Protein AF-A0A256WJ61-F1 (afdb_monomer_lite)

Sequence (109 aa):
MKLKMIKCKCCGTDMPELRLTKYGYNFCVTCSENGKGEGMKHGIPVLMGEGDHTWVETVIMNDDQYRAYQHNEKAFKNMDKTGKAEMLNMDKEDRNLIGPLTIKDEDGK

Secondary structure (DSSP, 8-state):
-PPPEEE-TTT--EEETHHHHTT---S-HHHHHTT-SS--EEEEEEEEEETTEEEEEEEEEEHHHHHHHHHHHHHHHTS-GGG-TT---TT-----TTSSPPPPPTT--

Structure (mmCIF, N/CA/C/O backbone):
data_AF-A0A256WJ61-F1
#
_entry.id   AF-A0A256WJ61-F1
#
loop_
_atom_site.group_PDB
_atom_site.id
_atom_site.type_symbol
_atom_site.label_atom_id
_atom_site.label_alt_id
_atom_site.label_comp_id
_atom_site.label_asym_id
_atom_site.label_entity_id
_atom_site.label_seq_id
_atom_site.pdbx_PDB_ins_code
_atom_site.Cartn_x
_atom_site.Cartn_y
_atom_site.Cartn_z
_atom_site.occupancy
_atom_site.B_iso_or_equiv
_atom_site.auth_seq_id
_atom_site.auth_comp_id
_atom_site.auth_asym_id
_atom_site.auth_atom_id
_atom_site.pdbx_PDB_model_num
ATOM 1 N N . MET A 1 1 ? -17.566 -1.312 31.574 1.00 62.06 1 MET A N 1
ATOM 2 C CA . MET A 1 1 ? -18.096 -0.275 30.657 1.00 62.06 1 MET A CA 1
ATOM 3 C C . MET A 1 1 ? -18.968 -0.971 29.613 1.00 62.06 1 MET A C 1
ATOM 5 O O . MET A 1 1 ? -18.502 -1.955 29.055 1.00 62.06 1 MET A O 1
ATOM 9 N N . LYS A 1 2 ? -20.226 -0.555 29.396 1.00 78.25 2 LYS A N 1
ATOM 10 C CA . LYS A 1 2 ? -21.097 -1.122 28.344 1.00 78.25 2 LYS A CA 1
ATOM 11 C C . LYS A 1 2 ? -20.975 -0.258 27.089 1.00 78.25 2 LYS A C 1
ATOM 13 O O . LYS A 1 2 ? -21.237 0.938 27.155 1.00 78.25 2 LYS A O 1
ATOM 18 N N . LEU A 1 3 ? -20.542 -0.850 25.978 1.00 83.94 3 LEU A N 1
ATOM 19 C CA . LEU A 1 3 ? -20.427 -0.166 24.690 1.00 83.94 3 LEU A CA 1
ATOM 20 C C . LEU A 1 3 ? -21.761 -0.239 23.945 1.00 83.94 3 LEU A C 1
ATOM 22 O O . LEU A 1 3 ? -22.380 -1.302 23.897 1.00 83.94 3 LEU A O 1
ATOM 26 N N . LYS A 1 4 ? -22.196 0.879 23.357 1.00 90.88 4 LYS A N 1
ATOM 27 C CA . LYS A 1 4 ? -23.352 0.897 22.458 1.00 90.88 4 LYS A CA 1
ATOM 28 C C . LYS A 1 4 ? -22.964 0.251 21.127 1.00 90.88 4 LYS A C 1
ATOM 30 O O . LYS A 1 4 ? -21.922 0.574 20.553 1.00 90.88 4 LYS A O 1
ATOM 35 N N . MET A 1 5 ? -23.794 -0.684 20.675 1.00 93.62 5 MET A N 1
ATOM 36 C CA . MET A 1 5 ? -23.601 -1.425 19.430 1.00 93.62 5 MET A CA 1
ATOM 37 C C . MET A 1 5 ? -24.524 -0.874 18.339 1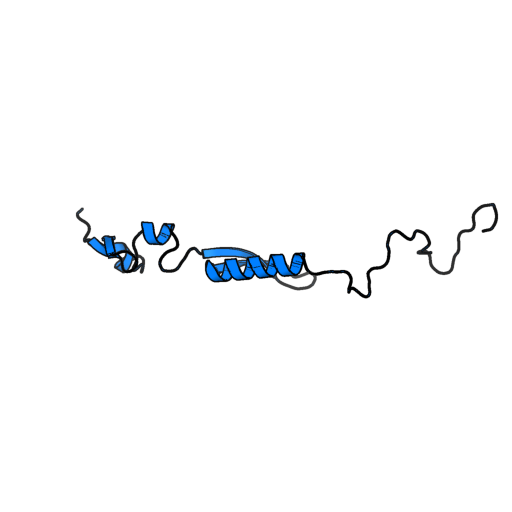.00 93.62 5 MET A C 1
ATOM 39 O O . MET A 1 5 ? -25.673 -0.527 18.610 1.00 93.62 5 MET A O 1
ATOM 43 N N . ILE A 1 6 ? -24.017 -0.800 17.112 1.00 93.50 6 ILE A N 1
ATOM 44 C CA . ILE A 1 6 ? -24.723 -0.386 15.893 1.00 93.50 6 ILE A CA 1
ATOM 45 C C . ILE A 1 6 ? -24.537 -1.442 14.799 1.00 93.50 6 ILE A C 1
ATOM 47 O O . ILE A 1 6 ? -23.635 -2.271 14.879 1.00 93.50 6 ILE A O 1
ATOM 51 N N . LYS A 1 7 ? -25.368 -1.412 13.756 1.00 95.19 7 LYS A N 1
ATOM 52 C CA . LYS A 1 7 ? -25.282 -2.361 12.639 1.00 95.19 7 LYS A CA 1
ATOM 53 C C . LYS A 1 7 ? -24.198 -1.949 11.638 1.00 95.19 7 LYS A C 1
ATOM 55 O O . LYS A 1 7 ? -24.086 -0.782 11.271 1.00 95.19 7 LYS A O 1
ATOM 60 N N . CYS A 1 8 ? -23.416 -2.918 11.173 1.00 93.19 8 CYS A N 1
ATOM 61 C CA . CYS A 1 8 ? -22.430 -2.752 10.107 1.00 93.19 8 CYS A CA 1
ATOM 62 C C . CYS A 1 8 ? -23.113 -2.514 8.751 1.00 93.19 8 CYS A C 1
ATOM 64 O O . CYS A 1 8 ? -23.987 -3.291 8.367 1.00 93.19 8 CYS A O 1
ATOM 66 N N . LYS A 1 9 ? -22.658 -1.519 7.975 1.00 91.12 9 LYS A N 1
ATOM 67 C CA . LYS A 1 9 ? -23.194 -1.239 6.630 1.00 91.12 9 LYS A CA 1
ATOM 68 C C . LYS A 1 9 ? -22.919 -2.359 5.612 1.00 91.12 9 LYS A C 1
ATOM 70 O O . LYS A 1 9 ? -23.696 -2.535 4.682 1.00 91.12 9 LYS A O 1
ATOM 75 N N . CYS A 1 10 ? -21.827 -3.111 5.773 1.00 90.19 10 CYS A N 1
ATOM 76 C CA . CYS A 1 10 ? -21.404 -4.134 4.807 1.00 90.19 10 CYS A CA 1
ATOM 77 C C . CYS A 1 10 ? -22.063 -5.506 5.017 1.00 90.19 10 CYS A C 1
ATOM 79 O O . CYS A 1 10 ? -22.352 -6.191 4.042 1.00 90.19 10 CYS A O 1
ATOM 81 N N . CYS A 1 11 ? -22.257 -5.938 6.266 1.00 91.81 11 CYS A N 1
ATOM 82 C CA . CYS A 1 11 ? -22.739 -7.292 6.580 1.00 91.81 11 CYS A CA 1
ATOM 83 C C . CYS A 1 11 ? -23.906 -7.342 7.575 1.00 91.81 11 CYS A C 1
ATOM 85 O O . CYS A 1 11 ? -24.392 -8.428 7.872 1.00 91.81 11 CYS A O 1
ATOM 87 N N . GLY A 1 12 ? -24.334 -6.207 8.138 1.00 91.12 12 GLY A N 1
ATOM 88 C CA . GLY A 1 12 ? -25.447 -6.155 9.091 1.00 91.12 12 GLY A CA 1
ATOM 89 C C . GLY A 1 12 ? -25.157 -6.729 10.485 1.00 91.12 12 GLY A C 1
ATOM 90 O O . GLY A 1 12 ? -26.052 -6.736 11.329 1.00 91.12 12 GLY A O 1
ATOM 91 N N . THR A 1 13 ? -23.937 -7.190 10.776 1.00 93.00 13 THR A N 1
ATOM 92 C CA . THR A 1 13 ? -23.564 -7.634 12.131 1.00 93.00 13 THR A CA 1
ATOM 93 C C . THR A 1 13 ? -23.398 -6.447 13.074 1.00 93.00 13 THR A C 1
ATOM 95 O O . THR A 1 13 ? -23.170 -5.318 12.634 1.00 93.00 13 THR A O 1
ATOM 98 N N . ASP A 1 14 ? -23.471 -6.697 14.379 1.00 92.88 14 ASP A N 1
ATOM 99 C CA . ASP A 1 14 ? -23.250 -5.653 15.377 1.00 92.88 14 ASP A CA 1
ATOM 100 C C . ASP A 1 14 ? -21.775 -5.233 15.426 1.00 92.88 14 ASP A C 1
ATOM 102 O O . ASP A 1 14 ? -20.862 -6.051 15.304 1.00 92.88 14 ASP A O 1
ATOM 106 N N . MET A 1 15 ? -21.541 -3.934 15.587 1.00 92.88 15 MET A N 1
ATOM 107 C CA . MET A 1 15 ? -20.227 -3.331 15.766 1.00 92.88 15 MET A CA 1
ATOM 108 C C . MET A 1 15 ? -20.291 -2.191 16.790 1.00 92.88 15 MET A C 1
ATOM 110 O O . MET A 1 15 ? -21.333 -1.549 16.922 1.00 92.88 15 MET A O 1
ATOM 114 N N . PRO A 1 16 ? -19.195 -1.877 17.497 1.00 93.31 16 PRO A N 1
ATOM 115 C CA . PRO A 1 16 ? -19.191 -0.776 18.457 1.00 93.31 16 PRO A CA 1
ATOM 116 C C . PRO A 1 16 ? -19.399 0.585 17.778 1.00 93.31 16 PRO A C 1
ATOM 118 O O . PRO A 1 16 ? -18.722 0.894 16.798 1.00 93.31 16 PRO A O 1
ATOM 121 N N . GLU A 1 17 ? -20.254 1.442 18.344 1.00 92.88 17 GLU A N 1
ATOM 122 C CA . GLU A 1 17 ? -20.528 2.800 17.832 1.00 92.88 17 GLU A CA 1
ATOM 123 C C . GLU A 1 17 ? -19.266 3.674 17.755 1.00 92.88 17 GLU A C 1
ATOM 125 O O . GLU A 1 17 ? -19.125 4.498 16.853 1.00 92.88 17 GLU A O 1
ATOM 130 N N . LEU A 1 18 ? -18.300 3.426 18.646 1.00 92.56 18 LEU A N 1
ATOM 131 C CA . LEU A 1 18 ? -16.989 4.081 18.647 1.00 92.56 18 LEU A CA 1
ATOM 132 C C . LEU A 1 18 ? -16.240 3.945 17.313 1.00 92.56 18 LEU A C 1
ATOM 134 O O . LEU A 1 18 ? -15.475 4.847 16.977 1.00 92.56 18 LEU A O 1
ATOM 138 N N . ARG A 1 19 ? -16.447 2.863 16.539 1.00 91.12 19 ARG A N 1
ATOM 139 C CA . ARG A 1 19 ? -15.836 2.732 15.200 1.00 91.12 19 ARG A CA 1
ATOM 140 C C . ARG A 1 19 ? -16.272 3.861 14.279 1.00 91.12 19 ARG A C 1
ATOM 142 O O . ARG A 1 19 ? -15.422 4.408 13.588 1.00 91.12 19 ARG A O 1
ATOM 149 N N . LEU A 1 20 ? -17.544 4.243 14.332 1.00 91.12 20 LEU A N 1
ATOM 150 C CA . LEU A 1 20 ? -18.078 5.315 13.506 1.00 91.12 20 LEU A CA 1
ATOM 151 C C . LEU A 1 20 ? -17.711 6.690 14.069 1.00 91.12 20 LEU A C 1
ATOM 153 O O . LEU A 1 20 ? -17.220 7.536 13.333 1.00 91.12 20 LEU A O 1
ATOM 157 N N . THR A 1 21 ? -17.910 6.915 15.368 1.00 92.62 21 THR A N 1
ATOM 158 C CA . THR A 1 21 ? -17.780 8.260 15.957 1.00 92.62 21 THR A CA 1
ATOM 159 C C . THR A 1 21 ? -16.338 8.695 16.196 1.00 92.62 21 THR A C 1
ATOM 161 O O . THR A 1 21 ? -16.023 9.864 16.003 1.00 92.62 21 THR A O 1
ATOM 164 N N . LYS A 1 22 ? -15.455 7.780 16.615 1.00 92.44 22 LYS A N 1
ATOM 165 C CA . LYS A 1 22 ? -14.051 8.099 16.920 1.00 92.44 22 LYS A CA 1
ATOM 166 C C . LYS A 1 22 ? -13.119 7.843 15.741 1.00 92.44 22 LYS A C 1
ATOM 168 O O . LYS A 1 22 ? -12.171 8.594 15.551 1.00 92.44 22 LYS A O 1
ATOM 173 N N . TYR A 1 23 ? -13.364 6.769 14.992 1.00 89.94 23 TYR A N 1
ATOM 174 C CA . TYR A 1 23 ? -12.463 6.315 13.929 1.00 89.94 23 TYR A CA 1
ATOM 175 C C . TYR A 1 23 ? -13.024 6.523 12.515 1.00 89.94 23 TYR A C 1
ATOM 177 O O . TYR A 1 23 ? -12.309 6.269 11.554 1.00 89.94 23 TYR A O 1
ATOM 185 N N . GLY A 1 24 ? -14.279 6.967 12.369 1.00 90.06 24 GLY A N 1
ATOM 186 C CA . GLY A 1 24 ? -14.896 7.245 11.067 1.00 90.06 24 GLY A CA 1
ATOM 187 C C . GLY A 1 24 ? -15.310 6.012 10.253 1.00 90.06 24 GLY A C 1
ATOM 188 O O . GLY A 1 24 ? -15.814 6.159 9.144 1.00 90.06 24 GLY A O 1
ATOM 189 N N . TYR A 1 25 ? -15.153 4.794 10.778 1.00 89.44 25 TYR A N 1
ATOM 190 C CA . TYR A 1 25 ? -15.466 3.567 10.047 1.00 89.44 25 TYR A CA 1
ATOM 191 C C . TYR A 1 25 ? -16.945 3.185 10.169 1.00 89.44 25 TYR A C 1
ATOM 193 O O . TYR A 1 25 ? -17.459 2.954 11.265 1.00 89.44 25 TYR A O 1
ATOM 201 N N . ASN A 1 26 ? -17.615 3.017 9.026 1.00 90.06 26 ASN A N 1
ATOM 202 C CA . ASN A 1 26 ? -19.021 2.596 8.940 1.00 90.06 26 ASN A CA 1
ATOM 203 C C . ASN A 1 26 ? -19.220 1.067 8.789 1.00 90.06 26 ASN A C 1
ATOM 205 O O . ASN A 1 26 ? -20.338 0.597 8.555 1.00 90.06 26 ASN A O 1
ATOM 209 N N . PHE A 1 27 ? -18.151 0.285 8.957 1.00 92.25 27 PHE A N 1
ATOM 210 C CA . PHE A 1 27 ? -18.139 -1.175 8.839 1.00 92.25 27 PHE A CA 1
ATOM 211 C C . PHE A 1 27 ? -17.419 -1.854 10.015 1.00 92.25 27 PHE A C 1
ATOM 213 O O . PHE A 1 27 ? -16.572 -1.255 10.688 1.00 92.25 27 PHE A O 1
ATOM 220 N N . CYS A 1 28 ? -17.759 -3.122 10.271 1.00 91.50 28 CYS A N 1
ATOM 221 C CA . CYS A 1 28 ? -17.213 -3.912 11.376 1.00 91.50 28 CYS A CA 1
ATOM 222 C C . CYS A 1 28 ? -15.760 -4.349 11.125 1.00 91.50 28 CYS A C 1
ATOM 224 O O . CYS A 1 28 ? -15.272 -4.319 9.996 1.00 91.50 28 CYS A O 1
ATOM 226 N N . VAL A 1 29 ? -15.074 -4.785 12.187 1.00 89.50 29 VAL A N 1
ATOM 227 C CA . VAL A 1 29 ? -13.669 -5.236 12.136 1.00 89.50 29 VAL A CA 1
ATOM 228 C C . VAL A 1 29 ? -13.494 -6.374 11.130 1.00 89.50 29 VAL A C 1
ATOM 230 O O . VAL A 1 29 ? -12.652 -6.282 10.250 1.00 89.50 29 VAL A O 1
ATOM 233 N N . THR A 1 30 ? -14.374 -7.373 11.168 1.00 89.81 30 THR A N 1
ATOM 234 C CA . THR A 1 30 ? -14.320 -8.527 10.263 1.00 89.81 30 THR A CA 1
ATOM 235 C C . THR A 1 30 ? -14.512 -8.138 8.797 1.00 89.81 30 THR A C 1
ATOM 237 O O . THR A 1 30 ? -13.942 -8.764 7.910 1.00 89.81 30 THR A O 1
ATOM 240 N N . CYS A 1 31 ? -15.313 -7.106 8.504 1.00 88.69 31 CYS A N 1
ATOM 241 C CA . CYS A 1 31 ? -15.397 -6.580 7.140 1.00 88.69 31 CYS A CA 1
ATOM 242 C C . CYS A 1 31 ? -14.097 -5.880 6.747 1.00 88.69 31 CYS A C 1
ATOM 244 O O . CYS A 1 31 ? -13.602 -6.137 5.659 1.00 88.69 31 CYS A O 1
ATOM 246 N N . SER A 1 32 ? -13.512 -5.093 7.652 1.00 86.31 32 SER A N 1
ATOM 247 C CA . SER A 1 32 ? -12.210 -4.450 7.447 1.00 86.31 32 SER A CA 1
ATOM 248 C C . SER A 1 32 ? -11.108 -5.457 7.106 1.00 86.31 32 SER A C 1
ATOM 250 O O . SER A 1 32 ? -10.372 -5.255 6.149 1.00 86.31 32 SER A O 1
ATOM 252 N N . GLU A 1 33 ? -11.006 -6.542 7.877 1.00 86.19 33 GLU A N 1
ATOM 253 C CA . GLU A 1 33 ? -9.979 -7.582 7.715 1.00 86.19 33 GLU A CA 1
ATOM 254 C C . GLU A 1 33 ? -10.164 -8.373 6.419 1.00 86.19 33 GLU A C 1
ATOM 256 O O . G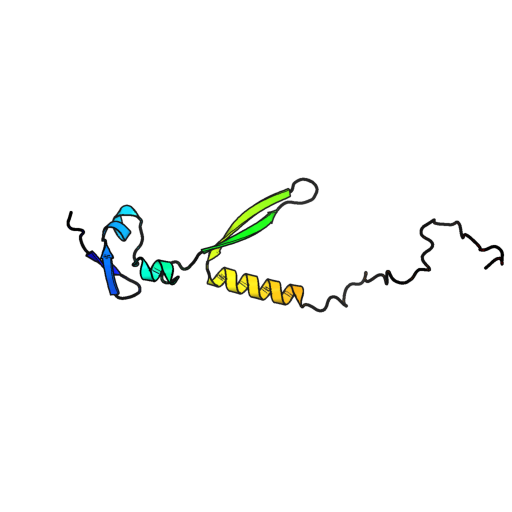LU A 1 33 ? -9.197 -8.679 5.731 1.00 86.19 33 GLU A O 1
ATOM 261 N N . ASN A 1 34 ? -11.415 -8.644 6.041 1.00 85.69 34 ASN A N 1
ATOM 262 C CA . ASN A 1 34 ? -11.743 -9.317 4.785 1.00 85.69 34 ASN A CA 1
ATOM 263 C C . ASN A 1 34 ? -11.695 -8.384 3.562 1.00 85.69 34 ASN A C 1
ATOM 265 O O . ASN A 1 34 ? -12.149 -8.773 2.486 1.00 85.69 34 ASN A O 1
ATOM 269 N N . GLY A 1 35 ? -11.233 -7.139 3.718 1.00 79.88 35 GLY A N 1
ATOM 270 C CA . GLY A 1 35 ? -11.186 -6.160 2.632 1.00 79.88 35 GLY A CA 1
ATOM 271 C C . GLY A 1 35 ? -12.566 -5.737 2.108 1.00 79.88 35 GLY A C 1
ATOM 272 O O . GLY A 1 35 ? -12.673 -5.269 0.980 1.00 79.88 35 GLY A O 1
ATOM 273 N N . LYS A 1 36 ? -13.638 -5.891 2.895 1.00 75.50 36 LYS A N 1
ATOM 274 C CA . LYS A 1 36 ? -14.979 -5.366 2.588 1.00 75.50 36 LYS A CA 1
ATOM 275 C C . LYS A 1 36 ? -15.129 -3.948 3.150 1.00 75.50 36 LYS A C 1
ATOM 277 O O . LYS A 1 36 ? -14.770 -3.692 4.296 1.00 75.50 36 LYS A O 1
ATOM 282 N N . GLY A 1 37 ? -15.724 -3.040 2.375 1.00 78.12 37 GLY A N 1
ATOM 283 C CA . GLY A 1 37 ? -15.852 -1.623 2.734 1.00 78.12 37 GLY A CA 1
ATOM 284 C C . GLY A 1 37 ? -14.889 -0.774 1.912 1.00 78.12 37 GLY A C 1
ATOM 285 O O . GLY A 1 37 ? -14.982 -0.782 0.691 1.00 78.12 37 GLY A O 1
ATOM 286 N N . GLU A 1 38 ? -13.961 -0.075 2.565 1.00 73.19 38 GLU A N 1
ATOM 287 C CA . GLU A 1 38 ? -12.920 0.721 1.883 1.00 73.19 38 GLU A CA 1
ATOM 288 C C . GLU A 1 38 ? -11.805 -0.122 1.238 1.00 73.19 38 GLU A C 1
ATOM 290 O O . GLU A 1 38 ? -10.937 0.422 0.560 1.00 73.19 38 GLU A O 1
ATOM 295 N N . GLY A 1 39 ? -11.851 -1.448 1.398 1.00 76.31 39 GLY A N 1
ATOM 296 C CA . GLY A 1 39 ? -10.898 -2.364 0.7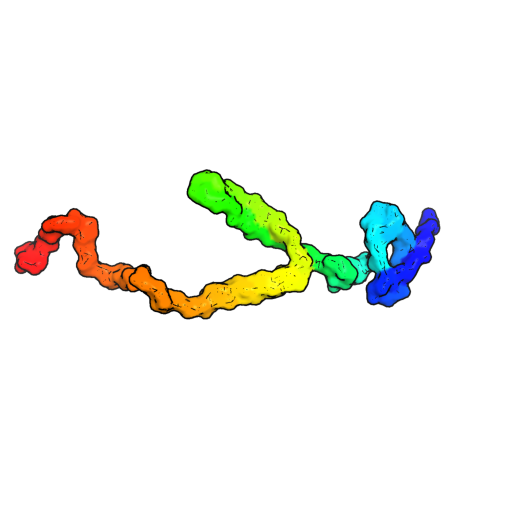80 1.00 76.31 39 GLY A CA 1
ATOM 297 C C . GLY A 1 39 ? -9.574 -2.477 1.533 1.00 76.31 39 GLY A C 1
ATOM 298 O O . GLY A 1 39 ? -9.223 -1.648 2.373 1.00 76.31 39 GLY A O 1
ATOM 299 N N . MET A 1 40 ? -8.827 -3.538 1.229 1.00 83.38 40 MET A N 1
ATOM 300 C CA . MET A 1 40 ? -7.425 -3.634 1.631 1.00 83.38 40 MET A CA 1
ATOM 301 C C . MET A 1 40 ? -6.606 -2.628 0.815 1.00 83.38 40 MET A C 1
ATOM 303 O O . MET A 1 40 ? -6.812 -2.487 -0.393 1.00 83.38 40 MET A O 1
ATOM 307 N N . LYS A 1 41 ? -5.684 -1.926 1.480 1.00 88.62 41 LYS A N 1
ATOM 308 C CA . LYS A 1 41 ? -4.744 -1.014 0.825 1.00 88.62 41 LYS A CA 1
ATOM 309 C C . LYS A 1 41 ? -3.382 -1.678 0.684 1.00 88.62 41 LYS A C 1
ATOM 311 O O . LYS A 1 41 ? -2.906 -2.305 1.627 1.00 88.62 41 LYS A O 1
ATOM 316 N N . HIS A 1 42 ? -2.755 -1.501 -0.470 1.00 90.19 42 HIS A N 1
ATOM 317 C CA . HIS A 1 42 ? -1.438 -2.041 -0.800 1.00 90.19 42 HIS A CA 1
ATOM 318 C C . HIS A 1 42 ? -0.444 -0.908 -0.992 1.00 90.19 42 HIS A C 1
ATOM 320 O O . HIS A 1 42 ? -0.758 0.078 -1.654 1.00 90.19 42 HIS A O 1
ATOM 326 N N . GLY A 1 43 ? 0.751 -1.049 -0.425 1.00 93.06 43 GLY A N 1
ATOM 327 C CA . GLY A 1 43 ? 1.864 -0.135 -0.669 1.00 93.06 43 GLY A CA 1
ATOM 328 C C . GLY A 1 43 ? 2.789 -0.696 -1.742 1.00 93.06 43 GLY A C 1
ATOM 329 O O . GLY A 1 43 ? 3.237 -1.835 -1.621 1.00 93.06 43 GLY A O 1
ATOM 330 N N . ILE A 1 44 ? 3.092 0.096 -2.768 1.00 92.88 44 ILE A N 1
ATOM 331 C CA . ILE A 1 44 ? 4.123 -0.216 -3.763 1.00 92.88 44 ILE A CA 1
ATOM 332 C C . ILE A 1 44 ? 5.260 0.801 -3.635 1.00 92.88 44 ILE A C 1
ATOM 334 O O . ILE A 1 44 ? 4.990 2.003 -3.690 1.00 92.88 44 ILE A O 1
ATOM 338 N N . PRO A 1 45 ? 6.520 0.353 -3.501 1.00 93.69 45 PRO A N 1
ATOM 339 C CA . PRO A 1 45 ? 7.664 1.236 -3.647 1.00 93.69 45 PRO A CA 1
ATOM 340 C C . PRO A 1 45 ? 7.857 1.577 -5.129 1.00 93.69 45 PRO A C 1
ATOM 342 O O . PRO A 1 45 ? 8.009 0.689 -5.967 1.00 93.69 45 PRO A O 1
ATOM 345 N N . VAL A 1 46 ? 7.857 2.865 -5.447 1.00 92.12 46 VAL A N 1
ATOM 346 C CA . VAL A 1 46 ? 8.123 3.401 -6.782 1.00 92.12 46 VAL A CA 1
ATOM 347 C C . VAL A 1 46 ? 9.397 4.230 -6.710 1.00 92.12 46 VAL A C 1
ATOM 349 O O . VAL A 1 46 ? 9.552 5.073 -5.825 1.00 92.12 46 VAL A O 1
ATOM 352 N N . LEU A 1 47 ? 10.327 3.969 -7.627 1.00 92.69 47 LEU A N 1
ATOM 353 C CA . LEU A 1 47 ? 11.508 4.805 -7.794 1.00 92.69 47 LEU A CA 1
ATOM 354 C C . LEU A 1 47 ? 11.126 6.012 -8.649 1.00 92.69 47 LEU A C 1
ATOM 356 O O . LEU A 1 47 ? 10.637 5.852 -9.766 1.00 92.69 47 LEU A O 1
ATOM 360 N N . MET A 1 48 ? 11.339 7.198 -8.095 1.00 92.25 48 MET A N 1
ATOM 361 C CA . MET A 1 48 ? 11.033 8.478 -8.717 1.00 92.25 48 MET A CA 1
ATOM 362 C C . MET A 1 48 ? 12.329 9.244 -8.986 1.00 92.25 48 MET A C 1
ATOM 364 O O . MET A 1 48 ? 13.336 9.043 -8.300 1.00 92.25 48 MET A O 1
ATOM 368 N N . GLY A 1 49 ? 12.274 10.149 -9.960 1.00 91.56 49 GLY A N 1
ATOM 369 C CA . GLY A 1 49 ? 13.393 11.009 -10.338 1.00 91.56 49 GLY A CA 1
ATOM 370 C C . GLY A 1 49 ? 14.160 10.523 -11.568 1.00 91.56 49 GLY A C 1
ATOM 371 O O . GLY A 1 49 ? 13.946 9.420 -12.070 1.00 91.56 49 GLY A O 1
ATOM 372 N N . GLU A 1 50 ? 15.040 11.387 -12.065 1.00 88.62 50 GLU A N 1
ATOM 373 C CA . GLU A 1 50 ? 15.859 11.165 -13.257 1.00 88.62 50 GLU A CA 1
ATOM 374 C C . GLU A 1 50 ? 17.314 11.555 -12.962 1.00 88.62 50 GLU A C 1
ATOM 376 O O . GLU A 1 50 ? 17.582 12.500 -12.218 1.00 88.62 50 GLU A O 1
ATOM 381 N N . GLY A 1 51 ? 18.268 10.831 -13.552 1.00 88.44 51 GLY A N 1
ATOM 382 C CA . GLY A 1 51 ? 19.695 11.091 -13.352 1.00 88.44 51 GLY A CA 1
ATOM 383 C C . GLY A 1 51 ? 20.182 10.748 -11.938 1.00 88.44 51 GLY A C 1
ATOM 384 O O . GLY A 1 51 ? 19.920 9.660 -11.430 1.00 88.44 51 GLY A O 1
ATOM 385 N N . ASP A 1 52 ? 20.932 11.661 -11.322 1.00 88.12 52 ASP A N 1
ATOM 386 C CA . ASP A 1 52 ? 21.527 11.521 -9.985 1.00 88.12 52 ASP A CA 1
ATOM 387 C C . ASP A 1 52 ? 20.580 11.926 -8.839 1.00 88.12 52 ASP A C 1
ATOM 389 O O . ASP A 1 52 ? 20.880 11.683 -7.670 1.00 88.12 52 ASP A O 1
ATOM 393 N N . HIS A 1 53 ? 19.406 12.473 -9.160 1.00 88.31 53 HIS A N 1
ATOM 394 C CA . HIS A 1 53 ? 18.379 12.839 -8.190 1.00 88.31 53 HIS A CA 1
ATOM 395 C C . HIS A 1 53 ? 17.253 11.806 -8.200 1.00 88.31 53 HIS A C 1
ATOM 397 O O . HIS A 1 53 ? 16.245 11.969 -8.884 1.00 88.31 53 HIS A O 1
ATOM 403 N N . THR A 1 54 ? 17.426 10.738 -7.418 1.00 94.50 54 THR A N 1
ATOM 404 C CA . THR A 1 54 ? 16.432 9.664 -7.277 1.00 94.50 54 THR A CA 1
ATOM 405 C C . THR A 1 54 ? 16.011 9.474 -5.823 1.00 94.50 54 THR A C 1
ATOM 407 O O . THR A 1 54 ? 16.809 9.632 -4.899 1.00 94.50 54 THR A O 1
ATOM 410 N N . TRP A 1 55 ? 14.740 9.136 -5.605 1.00 93.75 55 TRP A N 1
ATOM 411 C CA . TRP A 1 55 ? 14.218 8.742 -4.296 1.00 93.75 55 TRP A CA 1
ATOM 412 C C . TRP A 1 55 ? 13.178 7.632 -4.440 1.00 93.75 55 TRP A C 1
ATOM 414 O O . TRP A 1 55 ? 12.604 7.419 -5.508 1.00 93.75 55 TRP A O 1
ATOM 424 N N . VAL A 1 56 ? 12.942 6.902 -3.349 1.00 94.69 56 VAL A N 1
ATOM 425 C CA . VAL A 1 56 ? 11.915 5.857 -3.292 1.00 94.69 56 VAL A CA 1
ATOM 426 C C . VAL A 1 56 ? 10.697 6.411 -2.572 1.00 94.69 56 VAL A C 1
ATOM 428 O O . VAL A 1 56 ? 10.784 6.815 -1.414 1.00 94.69 56 VAL A O 1
ATOM 431 N N . GLU A 1 57 ? 9.556 6.400 -3.249 1.00 93.62 57 GLU A N 1
ATOM 432 C CA . GLU A 1 57 ? 8.269 6.801 -2.692 1.00 93.62 57 GLU A CA 1
ATOM 433 C C . GLU A 1 57 ? 7.350 5.584 -2.561 1.00 93.62 57 GLU A C 1
ATOM 435 O O . GLU A 1 57 ? 7.326 4.711 -3.424 1.00 93.62 57 GLU A O 1
ATOM 440 N N . THR A 1 58 ? 6.593 5.492 -1.464 1.00 94.19 58 THR A N 1
ATOM 441 C CA . THR A 1 58 ? 5.610 4.413 -1.284 1.00 94.19 58 THR A CA 1
ATOM 442 C C . THR A 1 58 ? 4.226 4.912 -1.670 1.00 94.19 58 THR A C 1
ATOM 444 O O . THR A 1 58 ? 3.611 5.683 -0.936 1.00 94.19 58 THR A O 1
ATOM 447 N N . VAL A 1 59 ? 3.713 4.435 -2.801 1.00 92.62 59 VAL A N 1
ATOM 448 C CA . VAL A 1 59 ? 2.365 4.759 -3.277 1.00 92.62 59 VAL A CA 1
ATOM 449 C C . VAL A 1 59 ? 1.367 3.775 -2.673 1.00 92.62 59 VAL A C 1
ATOM 451 O O . VAL A 1 59 ? 1.534 2.560 -2.788 1.00 92.62 59 VAL A O 1
ATOM 454 N N . ILE A 1 60 ? 0.316 4.294 -2.032 1.00 92.88 60 ILE A N 1
ATOM 455 C CA . ILE A 1 60 ? -0.740 3.489 -1.404 1.00 92.88 60 ILE A CA 1
ATOM 456 C C . ILE A 1 60 ? -1.934 3.386 -2.357 1.00 92.88 60 ILE A C 1
ATOM 458 O O . ILE A 1 60 ? -2.558 4.390 -2.694 1.00 92.88 60 ILE A O 1
ATOM 462 N N . MET A 1 61 ? -2.275 2.166 -2.761 1.00 91.25 61 MET A N 1
ATOM 463 C CA . MET A 1 61 ? -3.349 1.853 -3.707 1.00 91.25 61 MET A CA 1
ATOM 464 C C . MET A 1 61 ? -4.446 1.004 -3.056 1.00 91.25 61 MET A C 1
ATOM 466 O O . MET A 1 61 ? -4.203 0.301 -2.079 1.00 91.25 61 MET A O 1
ATOM 470 N N . ASN A 1 62 ? -5.655 1.028 -3.621 1.00 91.00 62 ASN A N 1
ATOM 471 C CA . ASN A 1 62 ? -6.733 0.101 -3.245 1.00 91.00 62 ASN A CA 1
ATOM 472 C C . ASN A 1 62 ? -6.527 -1.284 -3.894 1.00 91.00 62 ASN A C 1
ATOM 474 O O . ASN A 1 62 ? -5.842 -1.387 -4.913 1.00 91.00 62 ASN A O 1
ATOM 478 N N . ASP A 1 63 ? -7.163 -2.332 -3.358 1.00 88.50 63 ASP A N 1
ATOM 479 C CA . ASP A 1 63 ? -7.057 -3.720 -3.853 1.00 88.50 63 ASP A CA 1
ATOM 480 C C . ASP A 1 63 ? -7.309 -3.863 -5.365 1.00 88.50 63 ASP A C 1
ATOM 482 O O . ASP A 1 63 ? -6.513 -4.482 -6.069 1.00 88.50 63 ASP A O 1
ATOM 486 N N . ASP A 1 64 ? -8.356 -3.223 -5.891 1.00 88.50 64 ASP A N 1
ATOM 487 C CA . ASP A 1 64 ? -8.698 -3.292 -7.319 1.00 88.50 64 ASP A CA 1
ATOM 488 C C . ASP A 1 64 ? -7.625 -2.647 -8.211 1.00 88.50 64 ASP A C 1
ATOM 490 O O . ASP A 1 64 ? -7.257 -3.190 -9.255 1.00 88.50 64 ASP A O 1
ATOM 494 N N . GLN A 1 65 ? -7.078 -1.508 -7.774 1.00 90.75 65 GLN A N 1
ATOM 495 C CA . GLN A 1 65 ? -6.001 -0.807 -8.481 1.00 90.75 65 GLN A CA 1
ATOM 496 C C . GLN A 1 65 ? -4.717 -1.638 -8.467 1.00 90.75 65 GLN A C 1
ATOM 498 O O . GLN A 1 65 ? -4.052 -1.780 -9.492 1.00 90.75 65 GLN A O 1
ATOM 503 N N . TYR A 1 66 ? -4.407 -2.251 -7.324 1.00 91.62 66 TYR A N 1
ATOM 504 C CA . TYR A 1 66 ? -3.254 -3.130 -7.182 1.00 91.62 66 TYR A CA 1
ATOM 505 C C . TYR A 1 66 ? -3.351 -4.354 -8.103 1.00 91.62 66 TYR A C 1
ATOM 507 O O . TYR A 1 66 ? -2.383 -4.701 -8.780 1.00 91.62 66 TYR A O 1
ATOM 515 N N . ARG A 1 67 ? -4.528 -4.986 -8.211 1.00 90.62 67 ARG A N 1
ATOM 516 C CA . ARG A 1 67 ? -4.746 -6.102 -9.150 1.00 90.62 67 ARG A CA 1
ATOM 517 C C . ARG A 1 67 ? -4.514 -5.689 -10.601 1.00 90.62 67 ARG A C 1
ATOM 519 O O . ARG A 1 67 ? -3.852 -6.422 -11.336 1.00 90.62 67 ARG A O 1
ATOM 526 N N . ALA A 1 68 ? -5.027 -4.525 -11.002 1.00 91.81 68 ALA A N 1
ATOM 527 C CA . ALA A 1 68 ? -4.819 -3.986 -12.344 1.00 91.81 68 ALA A CA 1
ATOM 528 C C . ALA A 1 68 ? -3.334 -3.686 -12.618 1.00 91.81 68 ALA A C 1
ATOM 530 O O . ALA A 1 68 ? -2.808 -4.080 -13.659 1.00 91.81 68 ALA A O 1
ATOM 531 N N . TYR A 1 69 ? -2.634 -3.075 -11.658 1.00 91.75 69 TYR A N 1
ATOM 532 C CA . TYR A 1 69 ? -1.191 -2.841 -11.728 1.00 91.75 69 TYR A CA 1
ATOM 533 C C . TYR A 1 69 ? -0.412 -4.150 -11.924 1.00 91.75 69 TYR A C 1
ATOM 535 O O . TYR A 1 69 ? 0.366 -4.272 -12.868 1.00 91.75 69 TYR A O 1
ATOM 543 N N . GLN A 1 70 ? -0.685 -5.172 -11.107 1.00 91.31 70 GLN A N 1
ATOM 544 C CA . GLN A 1 70 ? -0.021 -6.477 -11.197 1.00 91.31 70 GLN A CA 1
ATOM 545 C C . GLN A 1 70 ? -0.283 -7.183 -12.535 1.00 91.31 70 GLN A C 1
ATOM 547 O O . GLN A 1 70 ? 0.592 -7.879 -13.054 1.00 91.31 70 GLN A O 1
ATOM 552 N N . HIS A 1 71 ? -1.483 -7.031 -13.098 1.00 90.81 71 HIS A N 1
ATOM 553 C CA . HIS A 1 71 ? -1.804 -7.547 -14.425 1.00 90.81 71 HIS A CA 1
ATOM 554 C C . HIS A 1 71 ? -0.969 -6.854 -15.512 1.00 90.81 71 HIS A C 1
ATOM 556 O O . HIS A 1 71 ? -0.359 -7.531 -16.341 1.00 90.81 71 HIS A O 1
ATOM 562 N N . ASN A 1 72 ? -0.883 -5.522 -15.472 1.00 89.62 72 ASN A N 1
ATOM 563 C CA . ASN A 1 72 ? -0.105 -4.739 -16.432 1.00 89.62 72 ASN A CA 1
ATOM 564 C C . ASN A 1 72 ? 1.400 -5.025 -16.330 1.00 89.62 72 ASN A C 1
ATOM 566 O O . ASN A 1 72 ? 2.048 -5.229 -17.353 1.00 89.62 72 ASN A O 1
ATOM 570 N N . GLU A 1 73 ? 1.942 -5.138 -15.117 1.00 87.56 73 GLU A N 1
ATOM 571 C CA . GLU A 1 73 ? 3.335 -5.534 -14.866 1.00 87.56 73 GLU A CA 1
ATOM 572 C C . GLU A 1 73 ? 3.670 -6.900 -15.483 1.00 87.56 73 GLU A C 1
ATOM 574 O O . GLU A 1 73 ? 4.713 -7.076 -16.117 1.00 87.56 73 GLU A O 1
ATOM 579 N N . LYS A 1 74 ? 2.778 -7.886 -15.323 1.00 87.31 74 LYS A N 1
ATOM 580 C CA . LYS A 1 74 ? 2.945 -9.216 -15.930 1.00 87.31 74 LYS A CA 1
ATOM 581 C C . LYS A 1 74 ? 2.888 -9.151 -17.451 1.00 87.31 74 LYS A C 1
ATOM 583 O O . LYS A 1 74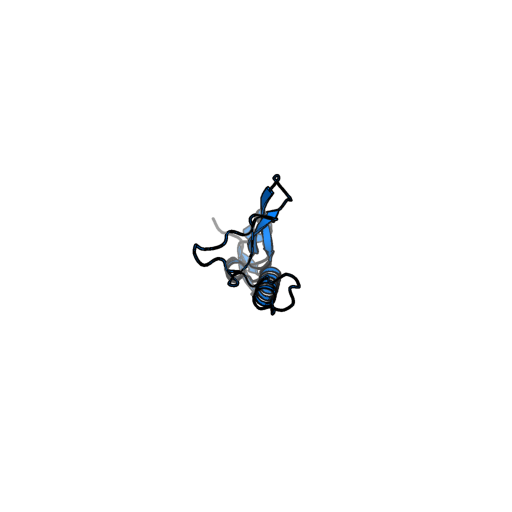 ? 3.715 -9.778 -18.109 1.00 87.31 74 LYS A O 1
ATOM 588 N N . ALA A 1 75 ? 1.939 -8.395 -17.999 1.00 86.12 75 ALA A N 1
ATOM 589 C CA . ALA A 1 75 ? 1.820 -8.204 -19.438 1.00 86.12 75 ALA A CA 1
ATOM 590 C C . ALA A 1 75 ? 3.090 -7.560 -20.016 1.00 86.12 75 ALA A C 1
ATOM 592 O O . ALA A 1 75 ? 3.650 -8.089 -20.969 1.00 86.12 75 ALA A O 1
ATOM 593 N N . PHE A 1 76 ? 3.602 -6.497 -19.390 1.00 81.31 76 PHE A N 1
ATOM 594 C CA . PHE A 1 76 ? 4.821 -5.807 -19.819 1.00 81.31 76 PHE A CA 1
ATOM 595 C C . PHE A 1 76 ? 6.066 -6.704 -19.762 1.00 81.31 76 PHE A C 1
ATOM 597 O O . PHE A 1 76 ? 6.880 -6.707 -20.683 1.00 81.31 76 PHE A O 1
ATOM 604 N N . LYS A 1 77 ? 6.217 -7.515 -18.706 1.00 81.38 77 LYS A N 1
ATOM 605 C CA . LYS A 1 77 ? 7.349 -8.452 -18.581 1.00 81.38 77 LYS A CA 1
ATOM 606 C C . LYS A 1 77 ? 7.340 -9.536 -19.657 1.00 81.38 77 LYS A C 1
ATOM 608 O O . LYS A 1 77 ? 8.417 -9.914 -20.119 1.00 81.38 77 LYS A O 1
ATOM 613 N N . ASN A 1 78 ? 6.149 -9.987 -20.047 1.00 77.94 78 ASN A N 1
ATOM 614 C CA . ASN A 1 78 ? 5.933 -11.047 -21.033 1.00 77.94 78 ASN A CA 1
ATOM 615 C C . ASN A 1 78 ? 5.774 -10.533 -22.473 1.00 77.94 78 ASN A C 1
ATOM 617 O O . ASN A 1 78 ? 5.536 -11.340 -23.370 1.00 77.94 78 ASN A O 1
ATOM 621 N N . MET A 1 79 ? 5.873 -9.222 -22.714 1.00 74.38 79 MET A N 1
ATOM 622 C CA . MET A 1 79 ? 5.877 -8.689 -24.076 1.00 74.38 79 MET A CA 1
ATOM 623 C C . MET A 1 79 ? 7.095 -9.202 -24.843 1.00 74.38 79 MET A C 1
ATOM 625 O O . MET A 1 79 ? 8.201 -9.271 -24.301 1.00 74.38 79 MET A O 1
ATOM 629 N N . ASP A 1 80 ? 6.879 -9.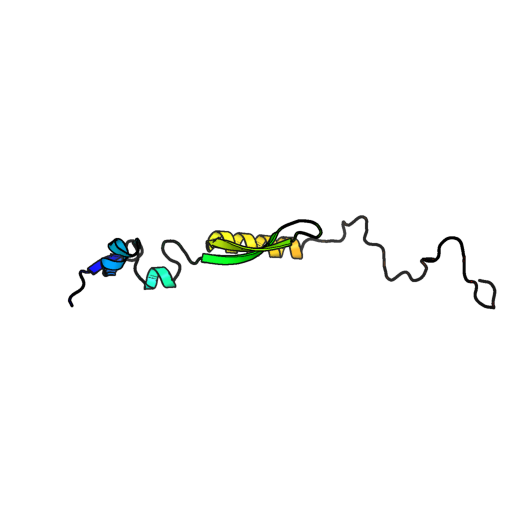539 -26.114 1.00 69.31 80 ASP A N 1
ATOM 630 C CA . ASP A 1 80 ? 7.936 -9.986 -27.009 1.00 69.31 80 ASP A CA 1
ATOM 631 C C . ASP A 1 80 ? 8.939 -8.843 -27.248 1.00 69.31 80 ASP A C 1
ATOM 633 O O . ASP A 1 80 ? 8.615 -7.805 -27.828 1.00 69.31 80 ASP A O 1
ATOM 637 N N . LYS A 1 81 ? 10.163 -9.007 -26.734 1.00 66.00 81 LYS A N 1
ATOM 638 C CA . LYS A 1 81 ? 11.226 -7.985 -26.777 1.00 66.00 81 LYS A CA 1
ATOM 639 C C . LYS A 1 81 ? 12.051 -8.046 -28.066 1.00 66.00 81 LYS A C 1
ATOM 641 O O . LYS A 1 81 ? 13.022 -7.300 -28.186 1.00 66.00 81 LYS A O 1
ATOM 646 N N . THR A 1 82 ? 11.679 -8.905 -29.013 1.00 62.44 82 THR A N 1
ATOM 647 C CA . THR A 1 82 ? 12.365 -9.098 -30.304 1.00 62.44 82 THR A CA 1
ATOM 648 C C . THR A 1 82 ? 12.324 -7.866 -31.213 1.00 62.44 82 THR A C 1
ATOM 650 O O . THR A 1 82 ? 13.180 -7.719 -32.077 1.00 62.44 82 THR A O 1
ATOM 653 N N . GLY A 1 83 ? 11.388 -6.936 -30.994 1.00 58.62 83 GLY A N 1
ATOM 654 C CA . GLY A 1 83 ? 11.247 -5.702 -31.777 1.00 58.62 83 GLY A CA 1
ATOM 655 C C . GLY A 1 83 ? 12.251 -4.584 -31.460 1.00 58.62 83 GLY A C 1
ATOM 656 O O . GLY A 1 83 ? 12.100 -3.474 -31.971 1.00 58.62 83 GLY A O 1
ATOM 657 N N . LYS A 1 84 ? 13.260 -4.813 -30.607 1.00 56.44 84 LYS A N 1
ATOM 658 C CA . LYS A 1 84 ? 14.289 -3.798 -30.340 1.00 56.44 84 LYS A CA 1
ATOM 659 C C . LYS A 1 84 ? 15.269 -3.728 -31.512 1.00 56.44 84 LYS A C 1
ATOM 661 O O . LYS A 1 84 ? 16.059 -4.646 -31.711 1.00 56.44 84 LYS A O 1
ATOM 666 N N . ALA A 1 85 ? 15.288 -2.585 -32.200 1.00 53.12 85 ALA A N 1
ATOM 667 C CA . ALA A 1 85 ? 16.282 -2.221 -33.217 1.00 53.12 85 ALA A CA 1
ATOM 668 C C . ALA A 1 85 ? 17.750 -2.281 -32.722 1.00 53.12 85 ALA A C 1
ATOM 670 O O . ALA A 1 85 ? 18.671 -2.179 -33.525 1.00 53.12 85 ALA A O 1
ATOM 671 N N . GLU A 1 86 ? 17.973 -2.494 -31.419 1.00 53.94 86 GLU A N 1
ATOM 672 C CA . GLU A 1 86 ? 19.289 -2.579 -30.780 1.00 53.94 86 GLU A CA 1
ATOM 673 C C . GLU A 1 86 ? 19.528 -3.894 -30.015 1.00 53.94 86 GLU A C 1
ATOM 675 O O . GLU A 1 86 ? 20.266 -3.923 -29.031 1.00 53.94 86 GLU A O 1
ATOM 680 N N . MET A 1 87 ? 18.949 -5.023 -30.444 1.00 52.81 87 MET A N 1
ATOM 681 C CA . MET A 1 87 ? 19.541 -6.322 -30.086 1.00 52.81 87 MET A CA 1
ATOM 682 C C . MET A 1 87 ? 20.843 -6.508 -30.876 1.00 52.81 87 MET A C 1
ATOM 684 O O . MET A 1 87 ? 20.914 -7.227 -31.872 1.00 52.81 87 MET A O 1
ATOM 688 N N . LEU A 1 88 ? 21.902 -5.833 -30.427 1.00 56.47 88 LEU A N 1
ATOM 689 C CA . LEU A 1 88 ? 23.257 -6.193 -30.812 1.00 56.47 88 LEU A CA 1
ATOM 690 C C . LEU A 1 88 ? 23.515 -7.599 -30.264 1.00 56.47 88 LEU A C 1
ATOM 692 O O . LEU A 1 88 ? 23.526 -7.807 -29.053 1.00 56.47 88 LEU A O 1
ATOM 696 N N . ASN A 1 89 ? 23.696 -8.563 -31.167 1.00 57.88 89 ASN A N 1
ATOM 697 C CA . ASN A 1 89 ? 24.196 -9.900 -30.855 1.00 57.88 89 ASN A CA 1
ATOM 698 C C . ASN A 1 89 ? 25.532 -9.749 -30.105 1.00 57.88 89 ASN A C 1
ATOM 700 O O . ASN A 1 89 ? 26.563 -9.493 -30.728 1.00 57.88 89 ASN A O 1
ATOM 704 N N . MET A 1 90 ? 25.504 -9.834 -28.773 1.00 58.22 90 MET A N 1
ATOM 705 C CA . MET A 1 90 ? 26.702 -9.690 -27.941 1.00 58.22 90 MET A CA 1
ATOM 706 C C . MET A 1 90 ? 27.622 -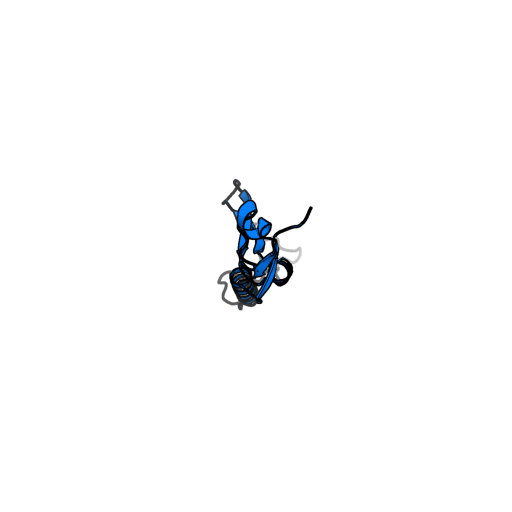10.911 -28.024 1.00 58.22 90 MET A C 1
ATOM 708 O O . MET A 1 90 ? 28.797 -10.769 -27.711 1.00 58.22 90 MET A O 1
ATOM 712 N N . ASP A 1 91 ? 27.115 -12.040 -28.527 1.00 63.97 91 ASP A N 1
ATOM 713 C CA . ASP A 1 91 ? 27.868 -13.284 -28.739 1.00 63.97 91 ASP A CA 1
ATOM 714 C C . ASP A 1 91 ? 28.740 -13.262 -30.008 1.00 63.97 91 ASP A C 1
ATOM 716 O O . ASP A 1 91 ? 29.426 -14.234 -30.313 1.00 63.97 91 ASP A O 1
ATOM 720 N N . LYS A 1 92 ? 28.724 -12.168 -30.784 1.00 61.78 92 LYS A N 1
ATOM 721 C CA . LYS A 1 92 ? 29.678 -11.981 -31.884 1.00 61.78 92 LYS A CA 1
ATOM 722 C C . LYS A 1 92 ? 30.973 -11.382 -31.335 1.00 61.78 92 LYS A C 1
ATOM 724 O O . LYS A 1 92 ? 31.035 -10.179 -31.072 1.00 61.78 92 LYS A O 1
ATOM 729 N N . GLU A 1 93 ? 31.992 -12.228 -31.205 1.00 59.09 93 GLU A N 1
ATOM 730 C CA . GLU A 1 93 ? 33.355 -11.869 -30.779 1.00 59.09 93 GLU A CA 1
ATOM 731 C C . GLU A 1 93 ? 34.108 -10.991 -31.807 1.00 59.09 93 GLU A C 1
ATOM 733 O O . GLU A 1 93 ? 35.089 -10.344 -31.459 1.00 59.09 93 GLU A O 1
ATOM 738 N N . ASP A 1 94 ? 33.603 -10.845 -33.039 1.00 60.47 94 ASP A N 1
ATOM 739 C CA . ASP A 1 94 ? 34.252 -10.102 -34.140 1.00 60.47 94 ASP A CA 1
ATOM 740 C C . ASP A 1 94 ? 34.141 -8.562 -34.062 1.00 60.47 94 ASP A C 1
ATOM 742 O O . ASP A 1 94 ? 34.167 -7.862 -35.080 1.00 60.47 94 ASP A O 1
ATOM 746 N N . ARG A 1 95 ? 33.963 -7.977 -32.873 1.00 62.66 95 ARG A N 1
ATOM 747 C CA . ARG A 1 95 ? 33.897 -6.512 -32.737 1.00 62.66 95 ARG A CA 1
ATOM 748 C C . ARG A 1 95 ? 35.268 -5.959 -32.380 1.00 62.66 95 ARG A C 1
ATOM 750 O O . ARG A 1 95 ? 35.717 -6.078 -31.246 1.00 62.66 95 ARG A O 1
ATOM 757 N N . ASN A 1 96 ? 35.901 -5.277 -33.335 1.00 64.50 96 ASN A N 1
ATOM 758 C CA . ASN A 1 96 ? 37.100 -4.489 -33.070 1.00 64.50 96 ASN A CA 1
ATOM 759 C C . ASN A 1 96 ? 36.749 -3.242 -32.231 1.00 64.50 96 ASN A C 1
ATOM 761 O O . ASN A 1 96 ? 36.462 -2.169 -32.760 1.00 64.50 96 ASN A O 1
ATOM 765 N N . LEU A 1 97 ? 36.743 -3.406 -30.906 1.00 67.75 97 LEU A N 1
ATOM 766 C CA . LEU A 1 97 ? 36.415 -2.360 -29.929 1.00 67.75 97 LEU A CA 1
ATOM 767 C C . LEU A 1 97 ? 37.512 -1.286 -29.791 1.00 67.75 97 LEU A C 1
ATOM 769 O O . LEU A 1 97 ? 37.280 -0.259 -29.159 1.00 67.75 97 LEU A O 1
ATOM 773 N N . ILE A 1 98 ? 38.697 -1.515 -30.366 1.00 68.00 98 ILE A N 1
ATOM 774 C CA . ILE A 1 98 ? 39.899 -0.683 -30.193 1.00 68.00 98 ILE A CA 1
ATOM 775 C C . ILE A 1 98 ? 40.002 0.439 -31.252 1.00 68.00 98 ILE A C 1
ATOM 777 O O . ILE A 1 98 ? 40.862 1.316 -31.161 1.00 68.00 98 ILE A O 1
ATOM 781 N N . GLY A 1 99 ? 39.083 0.495 -32.222 1.00 62.53 99 GLY A N 1
ATOM 782 C CA . GLY A 1 99 ? 39.110 1.504 -33.286 1.00 62.53 99 GLY A CA 1
ATOM 783 C C . GLY A 1 99 ? 40.050 1.097 -34.431 1.00 62.53 99 GLY A C 1
ATOM 784 O O . GLY A 1 99 ? 40.159 -0.090 -34.713 1.00 62.53 99 GLY A O 1
ATOM 785 N N . PRO A 1 100 ? 40.715 2.023 -35.149 1.00 74.00 100 PRO A N 1
ATOM 786 C CA . PRO A 1 100 ? 41.343 1.755 -36.457 1.00 74.00 100 PRO A CA 1
ATOM 787 C C . PRO A 1 100 ? 42.521 0.760 -36.444 1.00 74.00 100 PRO A C 1
ATOM 789 O O . PRO A 1 100 ? 43.092 0.471 -37.494 1.00 74.00 100 PRO A O 1
ATOM 792 N N . LEU A 1 101 ? 42.901 0.243 -35.277 1.00 63.34 101 LEU A N 1
ATOM 793 C CA . LEU A 1 101 ? 43.949 -0.752 -35.118 1.00 63.34 101 LEU A CA 1
ATOM 794 C C . LEU A 1 101 ? 43.342 -2.157 -35.186 1.00 63.34 101 LEU A C 1
ATOM 796 O O . LEU A 1 101 ? 42.459 -2.487 -34.403 1.00 63.34 101 LEU A O 1
ATOM 800 N N . THR A 1 102 ? 43.828 -2.991 -36.102 1.00 70.38 102 THR A N 1
ATOM 801 C CA . THR A 1 102 ? 43.525 -4.430 -36.139 1.00 70.38 102 THR A CA 1
ATOM 802 C C . THR A 1 102 ? 44.730 -5.185 -35.593 1.00 70.38 102 THR A C 1
ATOM 804 O O . THR A 1 102 ? 45.848 -4.994 -36.072 1.00 70.38 102 THR A O 1
ATOM 807 N N . ILE A 1 103 ? 44.521 -5.995 -34.554 1.00 69.56 103 ILE A N 1
ATOM 808 C CA . ILE A 1 103 ? 45.554 -6.900 -34.046 1.00 69.56 103 ILE A CA 1
ATOM 809 C C . ILE A 1 103 ? 45.491 -8.142 -34.931 1.00 69.56 103 ILE A C 1
ATOM 811 O O . ILE A 1 103 ? 44.448 -8.783 -34.994 1.00 69.56 103 ILE A O 1
ATOM 815 N N . LYS A 1 104 ? 46.577 -8.419 -35.652 1.00 72.25 104 LYS A N 1
ATOM 816 C CA . LYS A 1 104 ? 46.745 -9.654 -36.419 1.00 72.25 104 LYS A CA 1
ATOM 817 C C . LYS A 1 104 ? 47.512 -10.651 -35.566 1.00 72.25 104 LYS A C 1
ATOM 819 O O . LYS A 1 104 ? 48.480 -10.250 -34.916 1.00 72.25 104 LYS A O 1
ATOM 824 N N . ASP A 1 105 ? 47.115 -11.914 -35.608 1.00 65.62 105 ASP A N 1
ATOM 825 C CA . ASP A 1 105 ? 47.907 -12.996 -35.019 1.00 65.62 105 ASP A CA 1
ATOM 826 C C . ASP A 1 105 ? 49.210 -13.214 -35.818 1.00 65.62 105 ASP A C 1
ATOM 828 O O . ASP A 1 105 ? 49.388 -12.652 -36.905 1.00 65.62 105 ASP A O 1
ATOM 832 N N . GLU A 1 106 ? 50.140 -14.027 -35.299 1.00 66.19 106 GLU A N 1
ATOM 833 C CA . GLU A 1 106 ? 51.463 -14.279 -35.912 1.00 66.19 106 GLU A CA 1
ATOM 834 C C . GLU A 1 106 ? 51.383 -14.811 -37.363 1.00 66.19 106 GLU A C 1
ATOM 836 O O . GLU A 1 106 ? 52.328 -14.645 -38.134 1.00 66.19 106 GLU A O 1
ATOM 841 N N . ASP A 1 107 ? 50.230 -15.354 -37.770 1.00 62.22 107 ASP A N 1
ATOM 842 C CA . ASP A 1 107 ? 49.941 -15.838 -39.127 1.00 62.22 107 ASP A CA 1
ATOM 843 C C . ASP A 1 107 ? 49.306 -14.784 -40.065 1.00 62.22 107 ASP A C 1
ATOM 845 O O . ASP A 1 107 ? 48.969 -15.075 -41.216 1.00 62.22 107 ASP A O 1
ATOM 849 N N . GLY A 1 108 ? 49.147 -13.536 -39.612 1.00 57.06 108 GLY A N 1
ATOM 850 C CA . GLY A 1 108 ? 48.794 -12.396 -40.461 1.00 57.06 108 GLY A CA 1
ATOM 851 C C . GLY A 1 108 ? 47.350 -12.349 -40.976 1.00 57.06 108 GLY A C 1
ATOM 852 O O . GLY A 1 108 ? 47.087 -11.605 -41.932 1.00 57.06 108 GLY A O 1
ATOM 853 N N . LYS A 1 109 ? 46.427 -13.095 -40.361 1.00 53.59 109 LYS A N 1
ATOM 854 C CA . LYS A 1 109 ? 44.980 -12.906 -40.544 1.00 53.59 109 LYS A CA 1
ATOM 855 C C . LYS A 1 109 ? 44.415 -11.957 -39.501 1.00 53.59 109 LYS A C 1
ATOM 857 O O . LYS A 1 109 ? 44.833 -12.061 -38.330 1.00 53.59 109 LYS A O 1
#

Foldseek 3Di:
DDFDWDAAPFPRDTAGPCCCPVVNDSGHPVCVVVLHDQGDKDWDWDWDDDDPDIDTDTDIDHPVVVVVVVVVVVVVVPPDPVPDPPPPVPPPPPDPPPPPDDDADPVGD

Radius of gyration: 29.34 Å; chains: 1; bounding box: 77×29×71 Å

pLDDT: mean 81.52, std 13.2, range [52.81, 95.19]